Protein AF-A0A1J3DFP6-F1 (afdb_monomer_lite)

Foldseek 3Di:
DDDDDDDDDPDDDDDPPDPVNVVVVVVVVVVVVVVLVVVVVVLVVVLVVLLVVLLVVLVVVQVVCCVPPVDHDDPVVSLVVSLVVSVVVQVPDPPDPRPDRSVRVVCVVPVDRD

Secondary structure (DSSP, 8-state):
------------------HHHHHHHHHHHHHHHHHHHHHHHHHHHHHHHHHHHHHHHHHHHHHHHHHHH-PPPPHHHHHHHHHHHHHHHHHTS---SSSS-HHHHHHHH-SS--

Sequence (114 aa):
MYLRSASYAHLIKSPTATCSSRALLRKKYIWQKQKTFASGLCTNHTILKLMLQVIVYAVWRERNGRIFSASSTPLSAVKRAVDRTIRDRLLSFPASDSRRSFLEVYFSCISSPI

Radius of gyration: 30.65 Å; chains: 1; bounding box: 76×35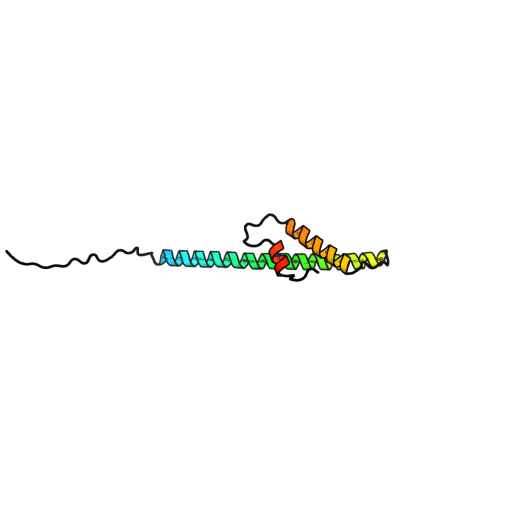×95 Å

Structure (mmCIF, N/CA/C/O backbone):
data_AF-A0A1J3DFP6-F1
#
_entry.id   AF-A0A1J3DFP6-F1
#
loop_
_atom_site.group_PDB
_atom_site.id
_atom_site.type_symbol
_atom_site.label_atom_id
_atom_site.label_alt_id
_atom_site.label_comp_id
_atom_site.label_asym_id
_atom_site.label_entity_id
_atom_site.label_seq_id
_atom_site.pdbx_PDB_ins_code
_atom_site.Cartn_x
_atom_site.Cartn_y
_atom_site.Cartn_z
_atom_site.occupancy
_atom_site.B_iso_or_equiv
_atom_site.auth_seq_id
_atom_site.auth_comp_id
_atom_site.auth_asym_id
_atom_site.auth_atom_id
_atom_site.pdbx_PDB_model_num
ATOM 1 N N . MET A 1 1 ? -57.804 22.055 76.258 1.00 39.91 1 MET A N 1
ATOM 2 C CA . MET A 1 1 ? -57.596 22.068 74.794 1.00 39.91 1 MET A CA 1
ATOM 3 C C . MET A 1 1 ? -56.752 23.289 74.447 1.00 39.91 1 MET A C 1
ATOM 5 O O . MET A 1 1 ? -57.284 24.387 74.434 1.00 39.91 1 MET A O 1
ATOM 9 N N . TYR A 1 2 ? -55.437 23.114 74.272 1.00 37.22 2 TYR A N 1
ATOM 10 C CA . TYR A 1 2 ? -54.487 24.176 73.908 1.00 37.22 2 TYR A CA 1
ATOM 11 C C . TYR A 1 2 ? -53.864 23.861 72.541 1.00 37.22 2 TYR A C 1
ATOM 13 O O . TYR A 1 2 ? -53.467 22.727 72.283 1.00 37.22 2 TYR A O 1
ATOM 21 N N . LEU A 1 3 ? -53.805 24.879 71.683 1.00 42.12 3 LEU A N 1
ATOM 22 C CA . LEU A 1 3 ? -53.203 24.888 70.348 1.00 42.12 3 LEU A CA 1
ATOM 23 C C . LEU A 1 3 ? -51.669 24.793 70.407 1.00 42.12 3 LEU A C 1
ATOM 25 O O . LEU A 1 3 ? -51.047 25.509 71.191 1.00 42.12 3 LEU A O 1
ATOM 29 N N . ARG A 1 4 ? -51.046 24.050 69.477 1.00 40.19 4 ARG A N 1
ATOM 30 C CA . ARG A 1 4 ? -49.743 24.441 68.908 1.00 40.19 4 ARG A CA 1
ATOM 31 C C . ARG A 1 4 ? -49.504 23.825 67.525 1.00 40.19 4 ARG A C 1
ATOM 33 O O . ARG A 1 4 ? -49.400 22.618 67.361 1.00 40.19 4 ARG A O 1
ATOM 40 N N . SER A 1 5 ? -49.420 24.723 66.552 1.00 43.56 5 SER A N 1
ATOM 41 C CA . SER A 1 5 ? -48.919 24.529 65.195 1.00 43.56 5 SER A CA 1
ATOM 42 C C . SER A 1 5 ? -47.397 24.322 65.218 1.00 43.56 5 SER A C 1
ATOM 44 O O . SER A 1 5 ? -46.720 25.061 65.932 1.00 43.56 5 SER A O 1
ATOM 46 N N . ALA A 1 6 ? -46.860 23.37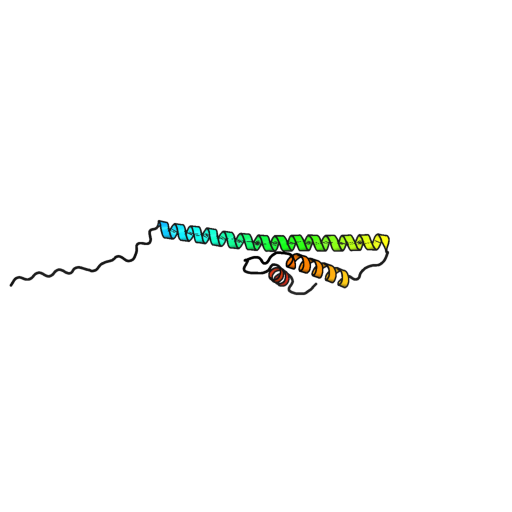0 64.446 1.00 43.28 6 ALA A N 1
ATOM 47 C CA . ALA A 1 6 ? -45.483 23.414 63.938 1.00 43.28 6 ALA A CA 1
ATOM 48 C C . ALA A 1 6 ? -45.262 22.378 62.823 1.00 43.28 6 ALA A C 1
ATOM 50 O O . ALA A 1 6 ? -45.098 21.183 63.055 1.00 43.28 6 ALA A O 1
ATOM 51 N N . SER A 1 7 ? -45.243 22.908 61.604 1.00 51.41 7 SER A N 1
ATOM 52 C CA . SER A 1 7 ? -44.593 22.379 60.409 1.00 51.41 7 SER A CA 1
ATOM 53 C C . SER A 1 7 ? -43.240 21.715 60.710 1.00 51.41 7 SER A C 1
ATOM 55 O O . SER A 1 7 ? -42.357 22.358 61.276 1.00 51.41 7 SER A O 1
ATOM 57 N N . TYR A 1 8 ? -43.051 20.472 60.260 1.00 45.72 8 TYR A N 1
ATOM 58 C CA . TYR A 1 8 ? -41.721 19.934 59.978 1.00 45.72 8 TYR A CA 1
ATOM 59 C C . TYR A 1 8 ? -41.640 19.564 58.504 1.00 45.72 8 TYR A C 1
ATOM 61 O O . TYR A 1 8 ? -42.143 18.543 58.039 1.00 45.72 8 TYR A O 1
ATOM 69 N N . ALA A 1 9 ? -40.999 20.473 57.777 1.00 43.28 9 ALA A N 1
ATOM 70 C CA . ALA A 1 9 ? -40.499 20.288 56.438 1.00 43.28 9 ALA A CA 1
ATOM 71 C C . ALA A 1 9 ? -39.700 18.980 56.342 1.00 43.28 9 ALA A C 1
ATOM 73 O O . ALA A 1 9 ? -38.639 18.837 56.949 1.00 43.28 9 ALA A O 1
ATOM 74 N N . HIS A 1 10 ? -40.180 18.050 55.519 1.00 43.06 10 HIS A N 1
ATOM 75 C CA . HIS A 1 10 ? -39.396 16.926 55.020 1.00 43.06 10 HIS A CA 1
ATOM 76 C C . HIS A 1 10 ? -38.389 17.463 53.982 1.00 43.06 10 HIS A C 1
ATOM 78 O O . HIS A 1 10 ? -38.525 17.280 52.774 1.00 43.06 10 HIS A O 1
ATOM 84 N N . LEU A 1 11 ? -37.394 18.214 54.460 1.00 44.91 11 LEU A N 1
ATOM 85 C CA . LEU A 1 11 ? -36.250 18.664 53.676 1.00 44.91 11 LEU A CA 1
ATOM 86 C C . LEU A 1 11 ? -35.156 17.586 53.706 1.00 44.91 11 LEU A C 1
ATOM 88 O O . LEU A 1 11 ? -34.498 17.367 54.715 1.00 44.91 11 LEU A O 1
ATOM 92 N N . ILE A 1 12 ? -34.941 17.017 52.518 1.00 45.91 12 ILE A N 1
ATOM 93 C CA . ILE A 1 12 ? -33.638 16.701 51.914 1.00 45.91 12 ILE A CA 1
ATOM 94 C C . ILE A 1 12 ? -32.838 15.544 52.524 1.00 45.91 12 ILE A C 1
ATOM 96 O O . ILE A 1 12 ? -32.233 15.648 53.585 1.00 45.91 12 ILE A O 1
ATOM 100 N N . LYS A 1 13 ? -32.628 14.527 51.681 1.00 38.44 13 LYS A N 1
ATOM 101 C CA . LYS A 1 13 ? -31.272 14.172 51.229 1.00 38.44 13 LYS A CA 1
ATOM 102 C C . LYS A 1 13 ? -31.318 13.499 49.859 1.00 38.44 13 LYS A C 1
ATOM 104 O O . LYS A 1 13 ? -31.238 12.284 49.725 1.00 38.44 13 LYS A O 1
ATOM 109 N N . SER A 1 14 ? -31.393 14.331 48.820 1.00 49.09 14 SER A N 1
ATOM 110 C CA . SER A 1 14 ? -30.776 13.993 47.535 1.00 49.09 14 SER A CA 1
ATOM 111 C C . SER A 1 14 ? -29.319 13.585 47.802 1.00 49.09 14 SER A C 1
ATOM 113 O O . SER A 1 14 ? -28.665 14.249 48.616 1.00 49.09 14 SER A O 1
ATOM 115 N N . PRO A 1 15 ? -28.788 12.530 47.159 1.00 46.78 15 PRO A N 1
ATOM 116 C CA . PRO A 1 15 ? -27.435 12.081 47.427 1.00 46.78 15 PRO A CA 1
ATOM 117 C C . PRO A 1 15 ? -26.463 13.200 47.068 1.00 46.78 15 PRO A C 1
ATOM 119 O O . PRO A 1 15 ? -26.313 13.580 45.903 1.00 46.78 15 PRO A O 1
ATOM 122 N N . THR A 1 16 ? -25.792 13.733 48.085 1.00 52.31 16 THR A N 1
ATOM 123 C CA . THR A 1 16 ? -24.596 14.553 47.941 1.00 52.31 16 THR A CA 1
ATOM 124 C C . THR A 1 16 ? -23.522 13.690 47.287 1.00 52.31 16 THR A C 1
ATOM 126 O O . THR A 1 16 ? -22.708 13.063 47.965 1.00 52.31 16 THR A O 1
ATOM 129 N N . ALA A 1 17 ? -23.530 13.625 45.954 1.00 48.12 17 ALA A N 1
ATOM 130 C CA . ALA A 1 17 ? -22.383 13.174 45.187 1.00 48.12 17 ALA A CA 1
ATOM 131 C C . ALA A 1 17 ? -21.244 14.139 45.522 1.00 48.12 17 ALA A C 1
ATOM 133 O O . ALA A 1 17 ? -21.236 15.296 45.097 1.00 48.12 17 ALA A O 1
ATOM 134 N N . THR A 1 18 ? -20.336 13.668 46.368 1.00 50.66 18 THR A N 1
ATOM 135 C CA . THR A 1 18 ? -19.173 14.405 46.842 1.00 50.66 18 THR A CA 1
ATOM 136 C C . THR A 1 18 ? -18.414 15.002 45.652 1.00 50.66 18 THR A C 1
ATOM 138 O O . THR A 1 18 ? -18.287 14.392 44.585 1.00 50.66 18 THR A O 1
ATOM 141 N N . CYS A 1 19 ? -17.890 16.218 45.829 1.00 49.50 19 CYS A N 1
ATOM 142 C CA . CYS A 1 19 ? -17.047 16.922 44.854 1.00 49.50 19 CYS A CA 1
ATOM 143 C C . CYS A 1 19 ? -15.900 16.026 44.319 1.00 49.50 19 CYS A C 1
ATOM 145 O O . CYS A 1 19 ? -15.531 16.093 43.145 1.00 49.50 19 CYS A O 1
ATOM 147 N N . SER A 1 20 ? -15.435 15.089 45.155 1.00 53.75 20 SER A N 1
ATOM 148 C CA . SER A 1 20 ? -14.452 14.054 44.825 1.00 53.75 20 SER A CA 1
ATOM 149 C C . SER A 1 20 ? -14.933 13.071 43.744 1.00 53.75 20 SER A C 1
ATOM 151 O O . SER A 1 20 ? -14.225 12.845 42.761 1.00 53.75 20 SER A O 1
ATOM 153 N N . SER A 1 21 ? -16.162 12.549 43.828 1.00 53.22 21 SER A N 1
ATOM 154 C CA . SER A 1 21 ? -16.692 11.595 42.840 1.00 53.22 21 SER A CA 1
ATOM 155 C C . SER A 1 21 ? -16.895 12.225 41.458 1.00 53.22 21 SER A C 1
ATOM 157 O O . SER A 1 21 ? -16.583 11.591 40.450 1.00 53.22 21 SER A O 1
ATOM 159 N N . ARG A 1 22 ? -17.334 13.492 41.371 1.00 54.56 22 ARG A N 1
ATOM 160 C CA . ARG A 1 22 ? -17.420 14.205 40.077 1.00 54.56 22 ARG A CA 1
ATOM 161 C C . ARG A 1 22 ? -16.046 14.512 39.491 1.00 54.56 22 ARG A C 1
ATOM 163 O O . ARG A 1 22 ? -15.876 14.365 38.283 1.00 54.56 22 ARG A O 1
ATOM 170 N N . ALA A 1 23 ? -15.073 14.910 40.311 1.00 59.00 23 ALA A N 1
ATOM 171 C CA . ALA A 1 23 ? -1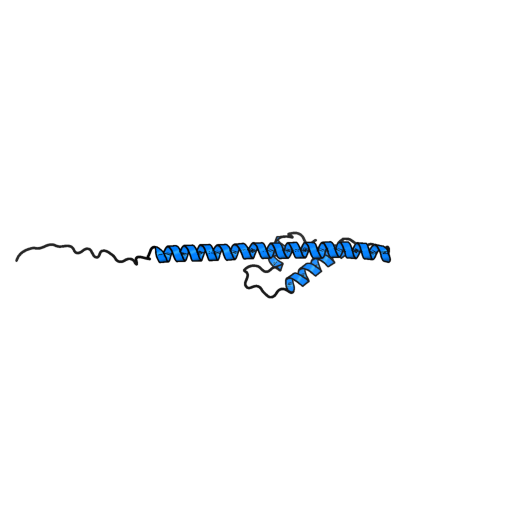3.707 15.170 39.858 1.00 59.00 23 ALA A CA 1
ATOM 172 C C . ALA A 1 23 ? -13.014 13.891 39.366 1.00 59.00 23 ALA A C 1
ATOM 174 O O . ALA A 1 23 ? -12.326 13.923 38.346 1.00 59.00 23 ALA A O 1
ATOM 175 N N . LEU A 1 24 ? -13.241 12.756 40.033 1.00 58.34 24 LEU A N 1
ATOM 176 C CA . LEU A 1 24 ? -12.744 11.450 39.605 1.00 58.34 24 LEU A CA 1
ATOM 177 C C . LEU A 1 24 ? -13.430 10.968 38.328 1.00 58.34 24 LEU A C 1
ATOM 179 O O . LEU A 1 24 ? -12.733 10.521 37.426 1.00 58.34 24 LEU A O 1
ATOM 183 N N . LEU A 1 25 ? -14.751 11.121 38.189 1.00 58.94 25 LEU A N 1
ATOM 184 C CA . LEU A 1 25 ? -15.459 10.798 36.944 1.00 58.94 25 LEU A CA 1
ATOM 185 C C . LEU A 1 25 ? -15.024 11.706 35.786 1.00 58.94 25 LEU A C 1
ATOM 187 O O . LEU A 1 25 ? -14.832 11.214 34.678 1.00 58.94 25 LEU A O 1
ATOM 191 N N . ARG A 1 26 ? -14.786 13.002 36.035 1.00 59.88 26 ARG A N 1
ATOM 192 C CA . ARG A 1 26 ? -14.221 13.930 35.039 1.00 59.88 26 ARG A CA 1
ATOM 193 C C . ARG A 1 26 ? -12.800 13.555 34.654 1.00 59.88 26 ARG A C 1
ATOM 195 O O . ARG A 1 26 ? -12.504 13.516 33.468 1.00 59.88 26 ARG A O 1
ATOM 202 N N . LYS A 1 27 ? -11.931 13.255 35.624 1.00 59.00 27 LYS A N 1
ATOM 203 C CA . LYS A 1 27 ? -10.571 12.774 35.352 1.00 59.00 27 LYS A CA 1
ATOM 204 C C . LYS A 1 27 ? -10.633 11.475 34.556 1.00 59.00 27 LYS A C 1
ATOM 206 O O . LYS A 1 27 ? -10.033 11.408 33.496 1.00 59.00 27 LYS A O 1
ATOM 211 N N . LYS A 1 28 ? -11.418 10.489 34.989 1.00 60.72 28 LYS A N 1
ATOM 212 C CA . LYS A 1 28 ? -11.592 9.206 34.296 1.00 60.72 28 LYS A CA 1
ATOM 213 C C . LYS A 1 28 ? -12.119 9.409 32.873 1.00 60.72 28 LYS A C 1
ATOM 215 O O . LYS A 1 28 ? -11.557 8.838 31.953 1.00 60.72 28 LYS A O 1
ATOM 220 N N . TYR A 1 29 ? -13.099 10.290 32.669 1.00 58.28 29 TYR A N 1
ATOM 221 C CA . TYR A 1 29 ? -13.605 10.664 31.344 1.00 58.28 29 TYR A CA 1
ATOM 222 C C . TYR A 1 29 ? -12.538 11.343 30.474 1.00 58.28 29 TYR A C 1
ATOM 224 O O . TYR A 1 29 ? -12.385 10.978 29.313 1.00 58.28 29 TYR A O 1
ATOM 232 N N . ILE A 1 30 ? -11.768 12.290 31.019 1.00 61.03 30 ILE A N 1
ATOM 233 C CA . ILE A 1 30 ? -10.682 12.976 30.301 1.00 61.03 30 ILE A CA 1
ATOM 234 C C . ILE A 1 30 ? -9.583 11.976 29.917 1.00 61.03 30 ILE A C 1
ATOM 236 O O . ILE A 1 30 ? -9.212 11.919 28.749 1.00 61.03 30 ILE A O 1
ATOM 240 N N . TRP A 1 31 ? -9.136 11.131 30.849 1.00 56.19 31 TRP A N 1
ATOM 241 C CA . TRP A 1 31 ? -8.152 10.071 30.602 1.00 56.19 31 TRP A CA 1
ATOM 242 C C . TRP A 1 31 ? -8.656 9.042 29.575 1.00 56.19 31 TRP A C 1
ATOM 244 O O . TRP A 1 31 ? -7.912 8.664 28.670 1.00 56.19 31 TRP A O 1
ATOM 254 N N . GLN A 1 32 ? -9.928 8.633 29.646 1.00 57.12 32 GLN A N 1
ATOM 255 C CA . GLN A 1 32 ? -10.554 7.728 28.673 1.00 57.12 32 GLN A CA 1
ATOM 256 C C . GLN A 1 32 ? -10.585 8.357 27.272 1.00 57.12 32 GLN A C 1
ATOM 258 O O . GLN A 1 32 ? -10.189 7.723 26.295 1.00 57.12 32 GLN A O 1
ATOM 263 N N . LYS A 1 33 ? -11.002 9.626 27.183 1.00 52.97 33 LYS A N 1
ATOM 264 C CA . LYS A 1 33 ? -11.119 10.376 25.925 1.00 52.97 33 LYS A CA 1
ATOM 265 C C . LYS A 1 33 ? -9.749 10.628 25.283 1.00 52.97 33 LYS A C 1
ATOM 267 O O . LYS A 1 33 ? -9.614 10.548 24.062 1.00 52.97 33 LYS A O 1
ATOM 272 N N . GLN A 1 34 ? -8.720 10.859 26.098 1.00 54.84 34 GLN A N 1
ATOM 273 C CA . GLN A 1 34 ? -7.338 11.040 25.647 1.00 54.84 34 GLN A CA 1
ATOM 274 C C . GLN A 1 34 ? -6.737 9.723 25.121 1.00 54.84 34 GLN A C 1
ATOM 276 O O . GLN A 1 34 ? -6.097 9.715 24.068 1.00 54.84 34 GLN A O 1
ATOM 281 N N . LYS A 1 35 ? -7.041 8.588 25.768 1.00 49.12 35 LYS A N 1
ATOM 282 C CA . LYS A 1 35 ? -6.619 7.246 25.326 1.00 49.12 35 LYS A CA 1
ATOM 283 C C . LYS A 1 35 ? -7.250 6.833 23.987 1.00 49.12 35 LYS A C 1
ATOM 285 O O . LYS A 1 35 ? -6.582 6.219 23.153 1.00 49.12 35 LYS A O 1
ATOM 290 N N . THR A 1 36 ? -8.505 7.211 23.736 1.00 50.88 36 THR A N 1
ATOM 291 C CA . THR A 1 36 ? -9.186 6.957 22.450 1.00 50.88 36 THR A CA 1
ATOM 292 C C . THR A 1 36 ? -8.702 7.849 21.304 1.00 50.88 36 THR A C 1
ATOM 294 O O . THR A 1 36 ? -8.741 7.437 20.150 1.00 50.88 36 THR A O 1
ATOM 297 N N . PHE A 1 37 ? -8.223 9.064 21.590 1.00 53.50 37 PHE A N 1
ATOM 298 C CA . PHE A 1 37 ? -7.703 9.963 20.553 1.00 53.50 37 PHE A CA 1
ATOM 299 C C . PHE A 1 37 ? -6.283 9.565 20.117 1.00 53.50 37 PHE A C 1
ATOM 301 O O . PHE A 1 37 ? -5.987 9.513 18.924 1.00 53.50 37 PHE A O 1
ATOM 308 N N . ALA A 1 38 ? -5.426 9.189 21.073 1.00 55.38 38 ALA A N 1
ATOM 309 C CA . ALA A 1 38 ? -4.061 8.736 20.796 1.00 55.38 38 ALA A CA 1
ATOM 310 C C . ALA A 1 38 ? -4.014 7.432 19.973 1.00 55.38 38 ALA A C 1
ATOM 312 O O . ALA A 1 38 ? -3.176 7.292 19.083 1.00 55.38 38 ALA A O 1
ATOM 313 N N . SER A 1 39 ? -4.949 6.507 20.218 1.00 58.62 39 SER A N 1
ATOM 314 C CA . SER A 1 39 ? -5.066 5.246 19.464 1.00 58.62 39 SER A CA 1
ATOM 315 C C . SER A 1 39 ? -5.543 5.437 18.013 1.00 58.62 39 SER A C 1
ATOM 317 O O . SER A 1 39 ? -5.160 4.682 17.118 1.00 58.62 39 SER A O 1
ATOM 319 N N . GLY A 1 40 ? -6.332 6.480 17.735 1.00 59.41 40 GLY A N 1
ATOM 320 C CA . GLY A 1 40 ? -6.753 6.820 16.373 1.00 59.41 40 GLY A CA 1
ATOM 321 C C . GLY A 1 40 ? -5.611 7.371 15.512 1.00 59.41 40 GLY A C 1
ATOM 322 O O . GLY A 1 40 ? -5.417 6.927 14.380 1.00 59.41 40 GLY A O 1
ATOM 323 N N . LEU A 1 41 ? -4.805 8.294 16.053 1.00 62.19 41 LEU A N 1
ATOM 324 C CA . LEU A 1 41 ? -3.665 8.860 15.318 1.00 62.19 41 LEU A CA 1
ATOM 325 C C . LEU A 1 41 ? -2.558 7.831 15.043 1.00 62.19 41 LEU A C 1
ATOM 327 O O . LEU A 1 41 ? -1.976 7.853 13.957 1.00 62.19 41 LEU A O 1
ATOM 331 N N . CYS A 1 42 ? -2.278 6.910 15.973 1.00 67.19 42 CYS A N 1
ATOM 332 C CA . CYS A 1 42 ? -1.230 5.902 15.767 1.00 67.19 42 CYS A CA 1
ATOM 333 C C . CYS A 1 42 ? -1.589 4.881 14.674 1.00 67.19 42 CYS A C 1
ATOM 335 O O . CYS A 1 42 ? -0.707 4.415 13.950 1.00 67.19 42 CYS A O 1
ATOM 337 N N . THR A 1 43 ? -2.881 4.583 14.511 1.00 74.00 43 THR A N 1
ATOM 338 C CA . THR A 1 43 ? -3.403 3.708 13.450 1.00 74.00 43 THR A CA 1
ATOM 339 C C . THR A 1 43 ? -3.173 4.347 12.079 1.00 74.00 43 THR A C 1
ATOM 341 O O . THR A 1 43 ? -2.570 3.729 11.202 1.00 74.00 43 THR A O 1
ATOM 344 N N . ASN A 1 44 ? -3.533 5.626 11.926 1.00 76.69 44 ASN A N 1
ATOM 345 C CA . ASN A 1 44 ? -3.320 6.376 10.684 1.00 76.69 44 ASN A CA 1
ATOM 346 C C . ASN A 1 44 ? -1.829 6.509 10.340 1.00 76.69 44 ASN A C 1
ATOM 348 O O . ASN A 1 44 ? -1.430 6.272 9.202 1.00 76.69 44 ASN A O 1
ATOM 352 N N . HIS A 1 45 ? -0.984 6.823 11.329 1.00 82.00 45 HIS A N 1
ATOM 353 C CA . HIS A 1 45 ? 0.467 6.894 11.132 1.00 82.00 45 HIS A CA 1
ATOM 354 C C . HIS A 1 45 ? 1.060 5.558 10.679 1.00 82.00 45 HIS A C 1
ATOM 356 O O . HIS A 1 45 ? 1.921 5.533 9.802 1.00 82.00 45 HIS A O 1
ATOM 362 N N . THR A 1 46 ? 0.604 4.445 11.256 1.00 82.94 46 THR A N 1
ATOM 363 C CA . THR A 1 46 ? 1.066 3.105 10.871 1.00 82.94 46 THR A CA 1
ATOM 364 C C . THR A 1 46 ? 0.700 2.788 9.422 1.00 82.94 46 THR A C 1
ATOM 366 O O . THR A 1 46 ? 1.560 2.332 8.668 1.00 82.94 46 THR A O 1
ATOM 369 N N . ILE A 1 47 ? -0.532 3.096 9.005 1.00 84.69 47 ILE A N 1
ATOM 370 C CA . ILE A 1 47 ? -0.990 2.890 7.623 1.00 84.69 47 ILE A CA 1
ATOM 371 C C . ILE A 1 47 ? -0.166 3.741 6.648 1.00 84.69 47 ILE A C 1
ATOM 373 O O . ILE A 1 47 ? 0.344 3.210 5.666 1.00 84.69 47 ILE A O 1
ATOM 377 N N . LEU A 1 48 ? 0.041 5.030 6.937 1.00 86.50 48 LEU A N 1
ATOM 378 C CA . LEU A 1 48 ? 0.836 5.920 6.080 1.00 86.50 48 LEU A CA 1
ATOM 379 C C . LEU A 1 48 ? 2.291 5.452 5.943 1.00 86.50 48 LEU A C 1
ATOM 381 O O . LEU A 1 48 ? 2.840 5.447 4.840 1.00 86.50 48 LEU A O 1
ATOM 385 N N . LYS A 1 49 ? 2.911 5.007 7.044 1.00 89.81 49 LYS A N 1
ATOM 386 C CA . LYS A 1 49 ? 4.270 4.442 7.017 1.00 89.81 49 LYS A CA 1
ATOM 387 C C . LYS A 1 49 ? 4.334 3.178 6.163 1.00 89.81 49 LYS A C 1
ATOM 389 O O . LYS A 1 49 ? 5.257 3.035 5.364 1.00 89.81 49 LYS A O 1
ATOM 394 N N . LEU A 1 50 ? 3.349 2.291 6.301 1.00 90.81 50 LEU A N 1
ATOM 395 C CA . LEU A 1 50 ? 3.254 1.076 5.497 1.00 90.81 50 LEU A CA 1
ATOM 396 C C . LEU A 1 50 ? 3.081 1.403 4.006 1.00 90.81 50 LEU A C 1
ATOM 398 O O . LEU A 1 50 ? 3.786 0.837 3.174 1.00 90.81 50 LEU A O 1
ATOM 402 N N . MET A 1 51 ? 2.203 2.349 3.664 1.00 90.25 51 MET A N 1
ATOM 403 C CA . MET A 1 51 ? 2.005 2.793 2.280 1.00 90.25 51 MET A CA 1
ATOM 404 C C . MET A 1 51 ? 3.299 3.329 1.670 1.00 90.25 51 MET A C 1
ATOM 406 O O . MET A 1 51 ? 3.684 2.898 0.584 1.00 90.25 51 MET A O 1
ATOM 410 N N . LEU A 1 52 ? 4.003 4.213 2.385 1.00 91.75 52 LEU A N 1
ATOM 411 C CA . LEU A 1 52 ? 5.286 4.749 1.934 1.00 91.75 52 LEU A CA 1
ATOM 412 C C . LEU A 1 52 ? 6.296 3.625 1.676 1.00 91.75 52 LEU A C 1
ATOM 414 O O . LEU A 1 52 ? 6.921 3.589 0.619 1.00 91.75 52 LEU A O 1
ATOM 418 N N . GLN A 1 53 ? 6.420 2.684 2.613 1.00 94.00 53 GLN A N 1
ATOM 419 C CA . GLN A 1 53 ? 7.353 1.568 2.498 1.00 94.00 53 GLN A CA 1
ATOM 420 C C . GLN A 1 53 ? 7.056 0.689 1.276 1.00 94.00 53 GLN A C 1
ATOM 422 O O . GLN A 1 53 ? 7.972 0.356 0.522 1.00 94.00 53 GLN A O 1
ATOM 427 N N . VAL A 1 54 ? 5.787 0.334 1.053 1.00 94.44 54 VAL A N 1
ATOM 428 C CA . VAL A 1 54 ? 5.386 -0.513 -0.080 1.00 94.44 54 VAL A CA 1
ATOM 429 C C . VAL A 1 54 ? 5.590 0.212 -1.412 1.00 94.44 54 VAL A C 1
ATOM 431 O O . VAL A 1 54 ? 6.117 -0.387 -2.349 1.00 94.44 54 VAL A O 1
ATOM 434 N N . ILE A 1 55 ? 5.223 1.495 -1.503 1.00 93.12 55 ILE A N 1
ATOM 435 C CA . ILE A 1 55 ? 5.373 2.289 -2.732 1.00 93.12 55 ILE A CA 1
ATOM 436 C C . ILE A 1 55 ? 6.854 2.450 -3.092 1.00 93.12 55 ILE A C 1
ATOM 438 O O . ILE A 1 55 ? 7.240 2.174 -4.228 1.00 93.12 55 ILE A O 1
ATOM 442 N N . VAL A 1 56 ? 7.696 2.842 -2.130 1.00 95.56 56 VAL A N 1
ATOM 443 C CA . VAL A 1 56 ? 9.141 3.009 -2.355 1.00 95.56 56 VAL A CA 1
ATOM 444 C C . VAL A 1 56 ? 9.773 1.691 -2.796 1.00 95.56 56 VAL A C 1
ATOM 446 O O . VAL A 1 56 ? 10.539 1.671 -3.761 1.00 95.56 56 VAL A O 1
ATOM 449 N N . TYR A 1 57 ? 9.412 0.580 -2.149 1.00 95.00 57 TYR A N 1
ATOM 450 C CA . TYR A 1 57 ? 9.902 -0.737 -2.543 1.00 95.00 57 TYR A CA 1
ATOM 451 C C . TYR A 1 57 ? 9.462 -1.124 -3.960 1.00 95.00 57 TYR A C 1
ATOM 453 O O . TYR A 1 57 ? 10.276 -1.627 -4.731 1.00 95.00 57 TYR A O 1
ATOM 461 N N . ALA A 1 58 ? 8.206 -0.868 -4.336 1.00 92.88 58 ALA A N 1
ATOM 462 C CA . ALA A 1 58 ? 7.700 -1.186 -5.669 1.00 92.88 58 ALA A CA 1
ATOM 463 C C . ALA A 1 58 ? 8.420 -0.391 -6.771 1.00 92.88 58 ALA A C 1
ATOM 465 O O . ALA A 1 58 ? 8.808 -0.971 -7.785 1.00 92.88 58 ALA A O 1
ATOM 466 N N . VAL A 1 59 ? 8.661 0.907 -6.551 1.00 92.06 59 VAL A N 1
ATOM 467 C CA . VAL A 1 59 ? 9.416 1.760 -7.486 1.00 92.06 59 VAL A CA 1
ATOM 468 C C . VAL A 1 59 ? 10.862 1.285 -7.611 1.00 92.06 59 VAL A C 1
ATOM 470 O O . VAL A 1 59 ? 11.380 1.148 -8.721 1.00 92.06 59 VAL A O 1
ATOM 473 N N . TRP A 1 60 ? 11.509 0.995 -6.481 1.00 94.75 60 TRP A N 1
ATOM 474 C CA . TRP A 1 60 ? 12.869 0.462 -6.466 1.00 94.75 60 TRP A CA 1
ATOM 475 C C . TRP A 1 60 ? 12.965 -0.878 -7.206 1.00 94.75 60 TRP A C 1
ATOM 477 O O . TRP A 1 60 ? 13.846 -1.056 -8.049 1.00 94.75 60 TRP A O 1
ATOM 487 N N . ARG A 1 61 ? 12.032 -1.800 -6.941 1.00 92.81 61 ARG A N 1
ATOM 488 C CA . ARG A 1 61 ? 11.974 -3.124 -7.572 1.00 92.81 61 ARG A CA 1
ATOM 489 C C . ARG A 1 61 ? 11.813 -3.013 -9.082 1.00 92.81 61 ARG A C 1
ATOM 491 O O . ARG A 1 61 ? 12.511 -3.712 -9.810 1.00 92.81 61 ARG A O 1
ATOM 498 N N . GLU A 1 62 ? 10.933 -2.128 -9.543 1.00 93.06 62 GLU A N 1
ATOM 499 C CA . GLU A 1 62 ? 10.718 -1.915 -10.973 1.00 93.06 62 GLU A CA 1
ATOM 500 C C . GLU A 1 62 ? 11.949 -1.312 -11.655 1.00 93.06 62 GLU A C 1
ATOM 502 O O . GLU A 1 62 ? 12.381 -1.799 -12.699 1.00 93.06 62 GLU A O 1
ATOM 507 N N . ARG A 1 63 ? 12.575 -0.294 -11.049 1.00 91.69 63 ARG A N 1
ATOM 508 C CA . ARG A 1 63 ? 13.822 0.279 -11.578 1.00 91.69 63 ARG A CA 1
ATOM 509 C C . ARG A 1 63 ? 14.905 -0.792 -11.709 1.00 91.69 63 ARG A C 1
ATOM 511 O O . ARG A 1 63 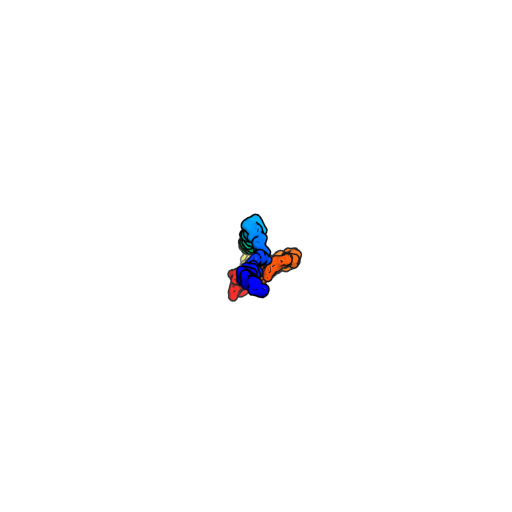? 15.555 -0.871 -12.747 1.00 91.69 63 ARG A O 1
ATOM 518 N N . ASN A 1 64 ? 15.091 -1.609 -10.675 1.00 92.69 64 ASN A N 1
ATOM 519 C CA . ASN A 1 64 ? 16.083 -2.678 -10.706 1.00 92.69 64 ASN A CA 1
ATOM 520 C C . ASN A 1 64 ? 15.749 -3.735 -11.760 1.00 92.69 64 ASN A C 1
ATOM 522 O O . ASN A 1 64 ? 16.645 -4.163 -12.478 1.00 92.69 64 ASN A O 1
ATOM 526 N N . GLY A 1 65 ? 14.476 -4.107 -11.915 1.00 89.62 65 GLY A N 1
ATOM 527 C CA . GLY A 1 65 ? 14.040 -5.016 -12.978 1.00 89.62 65 GLY A CA 1
ATOM 528 C C . GLY A 1 65 ? 14.385 -4.496 -14.376 1.00 89.62 65 GLY A C 1
ATOM 529 O O . GLY A 1 65 ? 14.918 -5.244 -15.197 1.00 89.62 65 GLY A O 1
ATOM 530 N N . ARG A 1 66 ? 14.177 -3.197 -14.626 1.00 90.06 66 ARG A N 1
ATOM 531 C CA . ARG A 1 66 ? 14.504 -2.563 -15.916 1.00 90.06 66 ARG A CA 1
ATOM 532 C C . ARG A 1 66 ? 15.988 -2.609 -16.261 1.00 90.06 66 ARG A C 1
ATOM 534 O O . ARG A 1 66 ? 16.305 -2.805 -17.428 1.00 90.06 66 ARG A O 1
ATOM 541 N N . ILE A 1 67 ? 16.880 -2.458 -15.279 1.00 91.88 67 ILE A N 1
ATOM 542 C CA . ILE A 1 67 ? 18.337 -2.502 -15.507 1.00 91.88 67 IL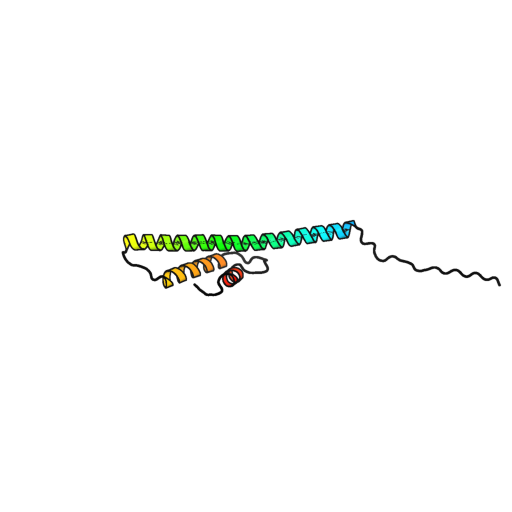E A CA 1
ATOM 543 C C . ILE A 1 67 ? 18.759 -3.851 -16.107 1.00 91.88 67 ILE A C 1
ATOM 545 O O . ILE A 1 67 ? 19.623 -3.882 -16.976 1.00 91.88 67 ILE A O 1
ATOM 549 N N . PHE A 1 68 ? 18.133 -4.948 -15.672 1.00 87.75 68 PHE A N 1
ATOM 550 C CA . PHE A 1 68 ? 18.527 -6.301 -16.080 1.00 87.75 68 PHE A CA 1
ATOM 551 C C . PHE A 1 68 ? 17.668 -6.901 -17.196 1.00 87.75 68 PHE A C 1
ATOM 553 O O . PHE A 1 68 ? 18.131 -7.801 -17.887 1.00 87.75 68 PHE A O 1
ATOM 560 N N . SER A 1 69 ? 16.428 -6.436 -17.375 1.00 84.44 69 SER A N 1
ATOM 561 C CA . SER A 1 69 ? 15.479 -7.036 -18.330 1.00 84.44 69 SER A CA 1
ATOM 562 C C . SER A 1 69 ? 15.107 -6.121 -19.500 1.00 84.44 69 SER A C 1
ATOM 564 O O . SER A 1 69 ? 14.432 -6.580 -20.415 1.00 84.44 69 SER A O 1
ATOM 566 N N . ALA A 1 70 ? 15.473 -4.829 -19.465 1.00 82.81 70 ALA A N 1
ATOM 567 C CA . ALA A 1 70 ? 15.066 -3.773 -20.412 1.00 82.81 70 ALA A CA 1
ATOM 568 C C . ALA A 1 70 ? 13.539 -3.605 -20.631 1.00 82.81 70 ALA A C 1
ATOM 570 O O . ALA A 1 70 ? 13.100 -2.670 -21.298 1.00 82.81 70 ALA A O 1
ATOM 571 N N . SER A 1 71 ? 12.710 -4.463 -20.036 1.00 80.38 71 SER A N 1
ATOM 572 C CA . SER A 1 71 ? 11.255 -4.436 -20.096 1.00 80.38 71 SER A CA 1
ATOM 573 C C . SER A 1 71 ? 10.677 -3.525 -19.016 1.00 80.38 71 SER A C 1
ATOM 575 O O . SER A 1 71 ? 11.033 -3.646 -17.843 1.00 80.38 71 SER A O 1
ATOM 577 N N . SER A 1 72 ? 9.736 -2.662 -19.394 1.00 85.19 72 SER A N 1
ATOM 578 C CA . SER A 1 72 ? 8.956 -1.857 -18.453 1.00 85.19 72 SER A CA 1
ATOM 579 C C . SER A 1 72 ? 7.676 -2.591 -18.072 1.00 85.19 72 SER A C 1
ATOM 581 O O . SER A 1 72 ? 6.883 -2.936 -18.951 1.00 85.19 72 SER A O 1
ATOM 583 N N . THR A 1 73 ? 7.412 -2.757 -16.776 1.00 87.88 73 THR A N 1
ATOM 584 C CA . THR A 1 73 ? 6.073 -3.165 -16.340 1.00 87.88 73 THR A CA 1
ATOM 585 C C . THR A 1 73 ? 5.096 -1.992 -16.487 1.00 87.88 73 THR A C 1
ATOM 587 O O . THR A 1 73 ? 5.474 -0.829 -16.288 1.00 87.88 73 THR A O 1
ATOM 590 N N . PRO A 1 74 ? 3.839 -2.248 -16.889 1.00 91.25 74 PRO A N 1
ATOM 591 C CA . PRO A 1 74 ? 2.848 -1.192 -17.008 1.00 91.25 74 PRO A CA 1
ATOM 592 C C . PRO A 1 74 ? 2.486 -0.654 -15.620 1.00 91.25 74 PRO A C 1
ATOM 594 O O . PRO A 1 74 ? 2.374 -1.408 -14.650 1.00 91.25 74 PRO A O 1
ATOM 597 N N . LEU A 1 75 ? 2.241 0.656 -15.533 1.00 89.31 75 LEU A N 1
ATOM 598 C CA . LEU A 1 75 ? 1.920 1.334 -14.273 1.00 89.31 75 LEU A CA 1
ATOM 599 C C . LEU A 1 75 ? 0.722 0.690 -13.555 1.00 89.31 75 LEU A C 1
ATOM 601 O O . LEU A 1 75 ? 0.734 0.565 -12.335 1.00 89.31 75 LEU A O 1
ATOM 605 N N . SER A 1 76 ? -0.284 0.232 -14.302 1.00 90.25 76 SER A N 1
ATOM 606 C CA . SER A 1 76 ? -1.456 -0.464 -13.760 1.00 90.25 76 SER A CA 1
ATOM 607 C C . SER A 1 76 ? -1.096 -1.760 -13.025 1.00 90.25 76 SER A C 1
ATOM 609 O O . SER A 1 76 ? -1.674 -2.051 -11.979 1.00 90.25 76 SER A O 1
ATOM 611 N N . ALA A 1 77 ? -0.112 -2.520 -13.515 1.00 90.19 77 ALA A N 1
ATOM 612 C CA . ALA A 1 77 ? 0.345 -3.740 -12.854 1.00 90.19 77 ALA A CA 1
ATOM 613 C C . ALA A 1 77 ? 1.090 -3.425 -11.550 1.00 90.19 77 ALA A C 1
ATOM 615 O O . ALA A 1 77 ? 0.832 -4.063 -10.529 1.00 90.19 77 ALA A O 1
ATOM 616 N N . VAL A 1 78 ? 1.957 -2.405 -11.559 1.00 90.88 78 VAL A N 1
ATOM 617 C CA . VAL A 1 78 ? 2.679 -1.952 -10.357 1.00 90.88 78 VAL A CA 1
ATOM 618 C C . VAL A 1 78 ? 1.700 -1.439 -9.301 1.00 90.88 78 VAL A C 1
ATOM 620 O O . VAL A 1 78 ? 1.780 -1.834 -8.139 1.00 90.88 78 VAL A O 1
ATOM 623 N N . LYS A 1 79 ? 0.725 -0.622 -9.710 1.00 89.56 79 LYS A N 1
ATOM 624 C CA . LYS A 1 79 ? -0.344 -0.116 -8.841 1.00 89.56 79 LYS A CA 1
ATOM 625 C C . LYS A 1 79 ? -1.139 -1.246 -8.193 1.00 89.56 79 LYS A C 1
ATOM 627 O O . LYS A 1 79 ? -1.257 -1.285 -6.970 1.00 89.56 79 LYS A O 1
ATOM 632 N N . ARG A 1 80 ? -1.588 -2.221 -8.990 1.00 90.62 80 ARG A N 1
ATOM 633 C CA . ARG A 1 80 ? -2.321 -3.393 -8.493 1.00 90.62 80 ARG A CA 1
ATOM 634 C C . ARG A 1 80 ? -1.493 -4.219 -7.506 1.00 90.62 80 ARG A C 1
ATOM 636 O O . ARG A 1 80 ? -2.033 -4.721 -6.523 1.00 90.62 80 ARG A O 1
ATOM 643 N N . ALA A 1 81 ? -0.190 -4.358 -7.752 1.00 91.19 81 ALA A N 1
ATOM 644 C CA . ALA A 1 81 ? 0.715 -5.072 -6.856 1.00 91.19 81 ALA A CA 1
ATOM 645 C C . ALA A 1 81 ? 0.905 -4.341 -5.516 1.00 91.19 81 ALA A C 1
ATOM 647 O O . ALA A 1 81 ? 0.874 -4.983 -4.464 1.00 91.19 81 ALA A O 1
ATOM 648 N N . VAL A 1 82 ? 1.059 -3.014 -5.540 1.00 92.56 82 VAL A N 1
ATOM 649 C CA . VAL A 1 82 ? 1.150 -2.169 -4.335 1.00 92.56 82 VAL A CA 1
ATOM 650 C C . VAL A 1 82 ? -0.122 -2.283 -3.502 1.00 92.56 82 VAL A C 1
ATOM 652 O O . VAL A 1 82 ? -0.060 -2.597 -2.315 1.00 92.56 82 VAL A O 1
ATOM 655 N N . ASP A 1 83 ? -1.269 -2.086 -4.139 1.00 90.94 83 ASP A N 1
ATOM 656 C CA . ASP A 1 83 ? -2.588 -2.121 -3.516 1.00 90.94 83 ASP A CA 1
ATOM 657 C C . ASP A 1 83 ? -2.878 -3.493 -2.877 1.00 90.94 83 ASP A C 1
ATOM 659 O O . ASP A 1 83 ? -3.246 -3.581 -1.703 1.00 90.94 83 ASP A O 1
ATOM 663 N N . ARG A 1 84 ? -2.583 -4.590 -3.589 1.00 92.06 84 ARG A N 1
ATOM 664 C CA . ARG A 1 84 ? -2.673 -5.950 -3.034 1.00 92.06 84 ARG A CA 1
ATOM 665 C C . ARG A 1 84 ? -1.732 -6.162 -1.848 1.00 92.06 84 ARG A C 1
ATOM 667 O O . ARG A 1 84 ? -2.157 -6.698 -0.832 1.00 92.06 84 ARG A O 1
ATOM 674 N N . THR A 1 85 ? -0.481 -5.712 -1.952 1.00 92.88 85 THR A N 1
ATOM 675 C CA . THR A 1 85 ? 0.507 -5.862 -0.871 1.00 92.88 85 THR A CA 1
ATOM 676 C C . THR A 1 85 ? 0.071 -5.115 0.385 1.00 92.88 85 THR A C 1
ATOM 678 O O . THR A 1 85 ? 0.203 -5.644 1.487 1.00 92.88 85 THR A O 1
ATOM 681 N N . ILE A 1 86 ? -0.471 -3.902 0.242 1.00 91.56 86 ILE A N 1
ATOM 682 C CA . ILE A 1 86 ? -0.982 -3.140 1.382 1.00 91.56 86 ILE A CA 1
ATOM 683 C C . ILE A 1 86 ? -2.143 -3.895 2.029 1.00 91.56 86 ILE A C 1
ATOM 685 O O . ILE A 1 86 ? -2.092 -4.138 3.232 1.00 91.56 86 ILE A O 1
ATOM 689 N N . ARG A 1 87 ? -3.140 -4.340 1.253 1.00 91.12 87 ARG A N 1
ATOM 690 C CA . ARG A 1 87 ? -4.281 -5.091 1.803 1.00 91.12 87 ARG A CA 1
ATOM 691 C C . ARG A 1 87 ? -3.863 -6.376 2.515 1.00 91.12 87 ARG A C 1
ATOM 693 O O . ARG A 1 87 ? -4.321 -6.596 3.631 1.00 91.12 87 ARG A O 1
ATOM 700 N N . ASP A 1 88 ? -2.961 -7.167 1.935 1.00 92.19 88 ASP A N 1
ATOM 701 C CA . ASP A 1 88 ? -2.462 -8.402 2.561 1.00 92.19 88 ASP A CA 1
ATOM 702 C C . ASP A 1 88 ? -1.779 -8.115 3.907 1.00 92.19 88 ASP A C 1
ATOM 704 O O . ASP A 1 88 ? -1.984 -8.833 4.887 1.00 92.19 88 ASP A O 1
ATOM 708 N N . ARG A 1 89 ? -1.002 -7.027 3.998 1.00 90.75 89 ARG A N 1
ATOM 709 C CA . ARG A 1 89 ? -0.383 -6.616 5.267 1.00 90.75 89 ARG A CA 1
ATOM 710 C C . ARG A 1 89 ? -1.415 -6.123 6.272 1.00 90.75 89 ARG A C 1
ATOM 712 O O . ARG A 1 89 ? -1.318 -6.480 7.441 1.00 90.75 89 ARG A O 1
ATOM 719 N N . LEU A 1 90 ? -2.406 -5.349 5.837 1.00 88.00 90 LEU A N 1
ATOM 720 C CA . LEU A 1 90 ? -3.475 -4.873 6.718 1.00 88.00 90 LEU A CA 1
ATOM 721 C C . LEU A 1 90 ? -4.332 -6.028 7.265 1.00 88.00 90 LEU A C 1
ATOM 723 O O . LEU A 1 90 ? -4.719 -5.985 8.429 1.00 88.00 90 LEU A O 1
ATOM 727 N N . LEU A 1 91 ? -4.573 -7.069 6.462 1.00 86.62 91 LEU A N 1
ATOM 728 C CA . LEU A 1 91 ? -5.283 -8.287 6.872 1.00 86.62 91 LEU A CA 1
ATOM 729 C C . LEU A 1 91 ? -4.473 -9.168 7.831 1.00 86.62 91 LEU A C 1
ATOM 731 O O . LEU A 1 91 ? -5.057 -9.922 8.601 1.00 86.62 91 LEU A O 1
ATOM 735 N N . SER A 1 92 ? -3.141 -9.075 7.799 1.00 86.69 92 SER A N 1
ATOM 736 C CA . SER A 1 92 ? -2.280 -9.838 8.710 1.00 86.69 92 SER A CA 1
ATOM 737 C C . SER A 1 92 ? -2.310 -9.335 10.157 1.00 86.69 92 SER A C 1
ATOM 739 O O . SER A 1 92 ? -1.859 -10.044 11.057 1.00 86.69 92 SER A O 1
ATOM 741 N N . PHE A 1 93 ? -2.832 -8.128 10.405 1.00 81.00 93 PHE A N 1
ATOM 742 C CA . PHE A 1 93 ? -2.984 -7.637 11.768 1.00 81.00 93 PHE A CA 1
ATOM 743 C C . PHE A 1 93 ? -4.116 -8.388 12.477 1.00 81.00 93 PHE A C 1
ATOM 745 O O . PHE A 1 93 ? -5.190 -8.566 11.897 1.00 81.00 93 PHE A O 1
ATOM 752 N N . PRO A 1 94 ? -3.915 -8.802 13.741 1.00 76.50 94 PRO A N 1
ATOM 753 C CA . PRO A 1 94 ? -4.977 -9.424 14.515 1.00 76.50 94 PRO A CA 1
ATOM 754 C C . PRO A 1 94 ? -6.157 -8.458 14.639 1.00 76.50 94 PRO A C 1
ATOM 756 O O . PRO A 1 94 ? -5.962 -7.239 14.693 1.00 76.50 94 PRO A O 1
ATOM 759 N N . ALA A 1 95 ? -7.373 -9.010 14.692 1.00 68.69 95 ALA A N 1
ATOM 760 C CA . ALA A 1 95 ? -8.588 -8.234 14.894 1.00 68.69 95 ALA A CA 1
ATOM 761 C C . ALA A 1 95 ? -8.413 -7.348 16.133 1.00 68.69 95 ALA A C 1
ATOM 763 O O . ALA A 1 95 ? -8.324 -7.822 17.264 1.00 68.69 95 ALA A O 1
ATOM 764 N N . SER A 1 96 ? -8.267 -6.048 15.895 1.00 65.12 96 SER A N 1
ATOM 765 C CA . SER A 1 96 ? -8.138 -5.077 16.962 1.00 65.12 96 SER A CA 1
ATOM 766 C C . SER A 1 96 ? -9.523 -4.839 17.543 1.00 65.12 96 SER A C 1
ATOM 768 O O . SER A 1 96 ? -10.465 -4.613 16.792 1.00 65.12 96 SER A O 1
ATOM 770 N N . ASP A 1 97 ? -9.630 -4.788 18.869 1.00 66.56 97 ASP A N 1
ATOM 771 C CA . ASP A 1 97 ? -10.842 -4.384 19.605 1.00 66.56 97 ASP A CA 1
ATOM 772 C C . ASP A 1 97 ? -11.185 -2.882 19.402 1.00 66.56 97 ASP A C 1
ATOM 774 O O . ASP A 1 97 ? -11.895 -2.243 20.179 1.00 66.56 97 ASP A O 1
ATOM 778 N N . SER A 1 98 ? -10.596 -2.262 18.374 1.00 66.12 98 SER A N 1
ATOM 779 C CA . SER A 1 98 ? -10.813 -0.878 17.997 1.00 66.12 98 SER A CA 1
ATOM 780 C C . SER A 1 98 ? -12.018 -0.759 17.067 1.00 66.12 98 SER A C 1
ATOM 782 O O . SER A 1 98 ? -12.317 -1.614 16.243 1.00 66.12 98 SER A O 1
ATOM 784 N N . ARG A 1 99 ? -12.730 0.362 17.209 1.00 67.00 99 ARG A N 1
ATOM 785 C CA . ARG A 1 99 ? -14.023 0.626 16.561 1.00 67.00 99 ARG A CA 1
ATOM 786 C C . ARG A 1 99 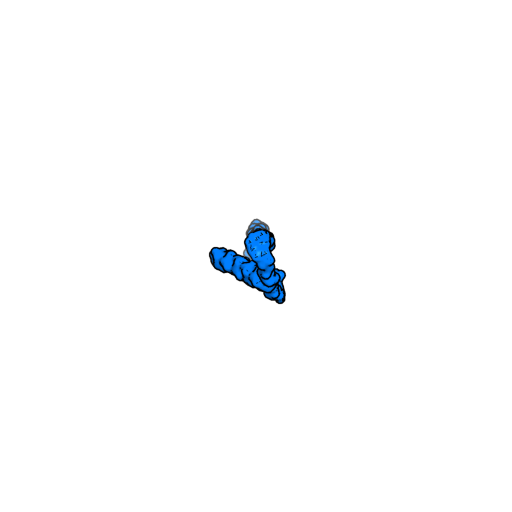? -13.984 0.628 15.022 1.00 67.00 99 ARG A C 1
ATOM 788 O O . ARG A 1 99 ? -15.047 0.605 14.415 1.00 67.00 99 ARG A O 1
ATOM 795 N N . ARG A 1 100 ? -12.802 0.705 14.399 1.00 70.38 100 ARG A N 1
ATOM 796 C CA . ARG A 1 100 ? -12.617 0.640 12.941 1.00 70.38 100 ARG A CA 1
ATOM 797 C C . ARG A 1 100 ? -11.457 -0.275 12.605 1.00 70.38 100 ARG A C 1
ATOM 799 O O . ARG A 1 100 ? -10.385 -0.147 13.195 1.00 70.38 100 ARG A O 1
ATOM 806 N N . SER A 1 101 ? -11.650 -1.136 11.614 1.00 80.00 101 SER A N 1
ATOM 807 C CA . SER A 1 101 ? -10.563 -1.976 11.109 1.00 80.00 101 SER A CA 1
ATOM 808 C C . SER A 1 101 ? -9.522 -1.131 10.363 1.00 80.00 101 SER A C 1
ATOM 810 O O . SER A 1 101 ? -9.849 -0.111 9.753 1.00 80.00 101 SER A O 1
ATOM 812 N N . PHE A 1 102 ? -8.260 -1.570 10.350 1.00 79.50 102 PHE A N 1
ATOM 813 C CA . PHE A 1 102 ? -7.213 -0.908 9.561 1.00 79.50 102 PHE A CA 1
ATOM 814 C C . PHE A 1 102 ? -7.567 -0.819 8.066 1.00 79.50 102 PHE A C 1
ATOM 816 O O . PHE A 1 102 ? -7.192 0.135 7.388 1.00 79.50 102 PHE A O 1
ATOM 823 N N . LEU A 1 103 ? -8.317 -1.802 7.565 1.00 83.31 103 LEU A N 1
ATOM 824 C CA . LEU A 1 103 ? -8.760 -1.897 6.178 1.00 83.31 103 LEU A CA 1
ATOM 825 C C . LEU A 1 103 ? -9.850 -0.856 5.859 1.00 83.31 103 LEU A C 1
ATOM 827 O O . LEU A 1 103 ? -9.803 -0.194 4.827 1.00 83.31 103 LEU A O 1
ATOM 831 N N . GLU A 1 104 ? -10.786 -0.640 6.783 1.00 81.94 104 GLU A N 1
ATOM 832 C CA . GLU A 1 104 ? -11.811 0.407 6.678 1.00 81.94 104 GLU A CA 1
ATOM 833 C C . GLU A 1 104 ? -11.193 1.814 6.694 1.00 81.94 104 GLU A C 1
ATOM 835 O O . GLU A 1 104 ? -11.583 2.686 5.913 1.00 81.94 104 GLU A O 1
ATOM 840 N N . VAL A 1 105 ? -10.182 2.031 7.542 1.00 81.00 105 VAL A N 1
ATOM 841 C CA . VAL A 1 105 ? -9.421 3.290 7.567 1.00 81.00 105 VAL A CA 1
ATOM 842 C C . VAL A 1 105 ? -8.678 3.496 6.245 1.00 81.00 105 VAL A C 1
ATOM 844 O O . VAL A 1 105 ? -8.738 4.583 5.677 1.00 81.00 105 VAL A O 1
ATOM 847 N N . TYR A 1 106 ? -8.043 2.448 5.717 1.00 83.19 106 TYR A N 1
ATOM 848 C CA . TYR A 1 106 ? -7.373 2.487 4.418 1.00 83.19 106 TYR A CA 1
ATOM 849 C C . TYR A 1 106 ? -8.328 2.870 3.279 1.00 83.19 106 TYR A C 1
ATOM 851 O O . TYR A 1 106 ? -8.023 3.784 2.516 1.00 83.19 106 TYR A O 1
ATOM 859 N N . PHE A 1 107 ? -9.511 2.254 3.200 1.00 83.31 107 PHE A N 1
ATOM 860 C CA . PHE A 1 107 ? -10.515 2.622 2.196 1.00 83.31 107 PHE A CA 1
ATOM 861 C C . PHE A 1 107 ? -11.048 4.045 2.369 1.00 83.31 107 PHE A C 1
ATOM 863 O O . PHE A 1 107 ? -11.281 4.731 1.379 1.00 83.31 107 PHE A O 1
ATOM 870 N N . SER A 1 108 ? -11.170 4.527 3.606 1.00 81.44 108 SER A N 1
ATOM 871 C CA . SER A 1 108 ? -11.581 5.912 3.873 1.00 81.44 108 SER A CA 1
ATOM 872 C C . SER A 1 108 ? -10.555 6.939 3.375 1.00 81.44 108 SER A C 1
ATOM 874 O O . SER A 1 108 ? -10.923 8.052 3.009 1.00 81.44 108 SER A O 1
ATOM 876 N N . CYS A 1 109 ? -9.265 6.589 3.363 1.00 74.25 109 CYS A N 1
ATOM 877 C CA . CYS A 1 109 ? -8.197 7.466 2.876 1.00 74.25 109 CYS A CA 1
ATOM 878 C C . CYS A 1 109 ? -8.057 7.463 1.348 1.00 74.25 109 CYS A C 1
ATOM 880 O O . CYS A 1 109 ? -7.422 8.355 0.788 1.00 74.25 109 CYS A O 1
ATOM 882 N N . ILE A 1 110 ? -8.609 6.453 0.678 1.00 74.25 110 ILE A N 1
ATOM 883 C CA . ILE A 1 110 ? -8.379 6.177 -0.737 1.00 74.25 110 ILE A CA 1
ATOM 884 C C . ILE A 1 110 ? -9.754 5.985 -1.380 1.00 74.25 110 ILE A C 1
ATOM 886 O O . ILE A 1 110 ? -10.113 4.893 -1.805 1.00 74.25 110 ILE A O 1
ATOM 890 N N . SER A 1 111 ? -10.546 7.064 -1.437 1.00 59.62 111 SER A N 1
ATOM 891 C CA . SER A 1 111 ? -11.888 7.098 -2.059 1.00 59.62 111 SER A CA 1
ATOM 892 C C . SER A 1 111 ? -11.913 6.703 -3.546 1.00 59.62 111 SER A C 1
ATOM 894 O O . SER A 1 111 ? -12.968 6.717 -4.175 1.00 59.62 111 SER A O 1
ATOM 896 N N . SER A 1 112 ? -10.778 6.361 -4.156 1.00 56.03 112 SER A N 1
ATOM 897 C CA . SER A 1 112 ? -10.706 5.817 -5.512 1.00 56.03 112 SER A CA 1
ATOM 898 C C . SER A 1 112 ? -9.592 4.768 -5.587 1.00 56.03 112 SER A C 1
ATOM 900 O O . SER A 1 112 ? -8.451 5.107 -5.273 1.00 56.03 112 SER A O 1
ATOM 902 N N . PRO A 1 113 ? -9.884 3.509 -5.970 1.00 53.66 113 PRO A N 1
ATOM 903 C CA . PRO A 1 113 ? -8.863 2.468 -6.091 1.00 53.66 113 PRO A CA 1
ATOM 904 C C . PRO A 1 113 ? -7.751 2.909 -7.060 1.00 53.66 113 PRO A C 1
ATOM 906 O O . PRO A 1 113 ? -8.039 3.501 -8.100 1.00 53.66 113 PRO A O 1
ATOM 909 N N . ILE A 1 114 ? -6.488 2.667 -6.677 1.00 57.53 114 ILE A N 1
ATOM 910 C CA . ILE A 1 114 ? -5.280 3.165 -7.367 1.00 57.53 114 ILE A CA 1
ATOM 911 C C . ILE A 1 114 ? -5.054 2.459 -8.703 1.00 57.53 114 ILE A C 1
ATOM 913 O O . ILE A 1 114 ? -5.071 1.209 -8.734 1.00 57.53 114 ILE A O 1
#

Organism: Noccaea caerulescens (NCBI:txid107243)

pLDDT: mean 72.19, std 18.2, range [37.22, 95.56]